Protein AF-A0A6A6YB61-F1 (afdb_monomer_lite)

pLDDT: mean 75.74, std 10.21, range [41.16, 91.69]

Secondary structure (DSSP, 8-state):
-PPPHHHHHHHHHHH-SS-HHHHHHHHHHHHHHHHHHHHHHHHHHHHTT----HHHHHHHHHHHHHHHHHHHHHHTHHHHHHHHHHHH-GGGGGTS-HHHHHHHHHHHHHHHHHHHHHHHHHHHHHHHHHHHHHHHHHHHHHHHHTT-

Organism: NCBI:txid574789

Radius of gyration: 22.25 Å; chains: 1; bounding box: 44×28×70 Å

Sequence (148 aa):
MAMDHSNLMAEMDKLASIKMMTFQVTVGVFFALSVILVIARAATRLRSRRAMTLDDYLVFWGCLCLIAATALTYANFDNMYLTQALFKDPTIITRVKSDELLRVTKIVNTLQMADLELLWAATFAVKFSFLAFFRQLIQSVDKIHRYY

Foldseek 3Di:
DQDDPVVVLVLLQVQDPDGLVRVLVVLVVVLVVLVVVLVVVVVVVVVVPDDDDPLNVLLVLLNVLSVVLNVLCVVCSVLVSVVSSCVRDVVCVVNDDVVVVVVSVVVVVVSVVSSVVSNVSSVVSNVVSVVSVVVVVVVVVVVVVVVD

Structure (mmCIF, N/CA/C/O backbone):
data_AF-A0A6A6YB61-F1
#
_entry.id   AF-A0A6A6YB61-F1
#
loop_
_atom_site.group_PDB
_atom_site.id
_atom_site.type_symbol
_atom_site.label_atom_id
_atom_site.label_alt_id
_atom_site.label_comp_id
_atom_site.label_asym_id
_atom_site.label_entity_id
_atom_site.label_seq_id
_atom_site.pdbx_PDB_ins_code
_atom_site.Cartn_x
_atom_site.Cartn_y
_atom_site.Cartn_z
_atom_site.occupancy
_atom_site.B_iso_or_equiv
_atom_site.auth_seq_id
_atom_site.auth_comp_id
_atom_site.auth_asym_id
_atom_site.auth_atom_id
_atom_site.pdbx_PDB_model_num
ATOM 1 N N . MET A 1 1 ? 16.104 -9.073 -32.065 1.00 41.16 1 MET A N 1
ATOM 2 C CA . MET A 1 1 ? 17.172 -9.331 -31.079 1.00 41.16 1 MET A CA 1
ATOM 3 C C . MET A 1 1 ? 16.568 -9.019 -29.721 1.00 41.16 1 MET A C 1
ATOM 5 O O . MET A 1 1 ? 16.356 -7.850 -29.439 1.00 41.16 1 MET A O 1
ATOM 9 N N . ALA A 1 2 ? 16.109 -10.039 -28.989 1.00 44.81 2 ALA A N 1
ATOM 10 C CA . ALA A 1 2 ? 15.455 -9.832 -27.697 1.00 44.81 2 ALA A CA 1
ATOM 11 C C . ALA A 1 2 ? 16.492 -9.270 -26.720 1.00 44.81 2 ALA A C 1
ATOM 13 O O . ALA A 1 2 ? 17.565 -9.852 -26.563 1.00 44.81 2 ALA A O 1
ATOM 14 N N . MET A 1 3 ? 16.213 -8.096 -26.163 1.00 50.62 3 MET A N 1
ATOM 15 C CA . MET A 1 3 ? 17.101 -7.447 -25.210 1.00 50.62 3 MET A CA 1
ATOM 16 C C . MET A 1 3 ? 17.043 -8.236 -23.895 1.00 50.62 3 MET A C 1
ATOM 18 O O . MET A 1 3 ? 15.954 -8.503 -23.392 1.00 50.62 3 MET A O 1
ATOM 22 N N . ASP A 1 4 ? 18.200 -8.655 -23.383 1.00 62.34 4 ASP A N 1
ATOM 23 C CA . ASP A 1 4 ? 18.313 -9.357 -22.100 1.00 62.34 4 ASP A CA 1
ATOM 24 C C . ASP A 1 4 ? 17.698 -8.513 -20.965 1.00 62.34 4 ASP A C 1
ATOM 26 O O . ASP A 1 4 ? 17.887 -7.293 -20.935 1.00 62.34 4 ASP A O 1
ATOM 30 N N . HIS A 1 5 ? 16.963 -9.146 -20.041 1.00 61.12 5 HIS A N 1
ATOM 31 C CA . HIS A 1 5 ? 16.185 -8.472 -18.984 1.00 61.12 5 HIS A CA 1
ATOM 32 C C . HIS A 1 5 ? 17.032 -7.487 -18.157 1.00 61.12 5 HIS A C 1
ATOM 34 O O . HIS A 1 5 ? 16.536 -6.446 -17.727 1.00 61.12 5 HIS A O 1
ATOM 40 N N . SER A 1 6 ? 18.322 -7.791 -17.982 1.00 66.50 6 SER A N 1
ATOM 41 C CA . SER A 1 6 ? 19.285 -6.949 -17.265 1.00 66.50 6 SER A CA 1
ATOM 42 C C . SER A 1 6 ? 19.559 -5.607 -17.967 1.00 66.50 6 SER A C 1
ATOM 44 O O . SER A 1 6 ? 19.615 -4.560 -17.321 1.00 66.50 6 SER A O 1
ATOM 46 N N . ASN A 1 7 ? 19.660 -5.616 -19.300 1.00 69.00 7 ASN A N 1
ATOM 47 C CA . ASN A 1 7 ? 19.901 -4.423 -20.113 1.00 69.00 7 ASN A CA 1
ATOM 48 C C . ASN A 1 7 ? 18.653 -3.537 -20.194 1.00 69.00 7 ASN A C 1
ATOM 50 O O . ASN A 1 7 ? 18.764 -2.312 -20.183 1.00 69.00 7 ASN A O 1
ATOM 54 N N . LEU A 1 8 ? 17.469 -4.158 -20.202 1.00 67.62 8 LEU A N 1
ATOM 55 C CA . LEU A 1 8 ? 16.181 -3.466 -20.127 1.00 67.62 8 LEU A CA 1
ATOM 56 C C . LEU A 1 8 ? 16.041 -2.694 -18.810 1.00 67.62 8 LEU A C 1
ATOM 58 O O . LEU A 1 8 ? 15.735 -1.505 -18.828 1.00 67.62 8 LEU A O 1
ATOM 62 N N . MET A 1 9 ? 16.349 -3.331 -17.677 1.00 67.88 9 MET A N 1
ATOM 63 C CA . MET A 1 9 ? 16.324 -2.673 -16.365 1.00 67.88 9 MET A CA 1
ATOM 64 C C . MET A 1 9 ? 17.304 -1.493 -16.285 1.00 67.88 9 MET A C 1
ATOM 66 O O . MET A 1 9 ? 16.962 -0.446 -15.738 1.00 67.88 9 MET A O 1
ATOM 70 N N . ALA A 1 10 ? 18.498 -1.623 -16.870 1.00 72.00 10 ALA A N 1
ATOM 71 C CA . ALA A 1 10 ? 19.487 -0.546 -16.899 1.00 72.00 10 ALA A CA 1
ATOM 72 C C . ALA A 1 10 ? 19.053 0.649 -17.774 1.00 72.00 10 ALA A C 1
ATOM 74 O O . ALA A 1 10 ? 19.257 1.801 -17.382 1.00 72.00 10 ALA A O 1
ATOM 75 N N . GLU A 1 11 ? 18.433 0.406 -18.937 1.00 70.12 11 GLU A N 1
ATOM 76 C CA . GLU A 1 11 ? 17.845 1.482 -19.752 1.00 70.12 11 GLU A CA 1
ATOM 77 C C . GLU A 1 11 ? 16.665 2.150 -19.029 1.00 70.12 11 GLU A C 1
ATOM 79 O O . GLU A 1 11 ? 16.567 3.380 -19.019 1.00 70.12 11 GLU A O 1
ATOM 84 N N . MET A 1 12 ? 15.814 1.365 -18.363 1.00 69.44 12 MET A N 1
ATOM 85 C CA . MET A 1 12 ? 14.680 1.870 -17.587 1.00 69.44 12 MET A CA 1
ATOM 86 C C . MET A 1 12 ? 15.130 2.747 -16.413 1.00 69.44 12 MET A C 1
ATOM 88 O O . MET A 1 12 ? 14.575 3.827 -16.237 1.00 69.44 12 MET A O 1
ATOM 92 N N . ASP A 1 13 ? 16.159 2.356 -15.654 1.00 72.75 13 ASP A N 1
ATOM 93 C CA . ASP A 1 13 ? 16.673 3.152 -14.525 1.00 72.75 13 ASP A CA 1
ATOM 94 C C . ASP A 1 13 ? 17.358 4.450 -14.993 1.00 72.75 13 ASP A C 1
ATOM 96 O O . ASP A 1 13 ? 17.286 5.480 -14.323 1.00 72.75 13 ASP A O 1
ATOM 100 N N . LYS A 1 14 ? 17.967 4.442 -16.189 1.00 75.69 14 LYS A N 1
ATOM 101 C CA . LYS A 1 14 ? 18.541 5.644 -16.818 1.00 75.69 14 LYS A CA 1
ATOM 102 C C . LYS A 1 14 ? 17.463 6.621 -17.297 1.00 75.69 14 LYS A C 1
ATOM 104 O O . LYS A 1 14 ? 17.662 7.838 -17.263 1.00 75.69 14 LYS A O 1
ATOM 109 N N . LEU A 1 15 ? 16.339 6.099 -17.783 1.00 70.44 15 LEU A N 1
ATOM 110 C CA . LEU A 1 15 ? 15.224 6.899 -18.279 1.00 70.44 15 LEU A CA 1
ATOM 111 C C . LEU A 1 15 ? 14.267 7.320 -17.163 1.00 70.44 15 LEU A C 1
ATOM 113 O O . LEU A 1 15 ? 13.651 8.378 -17.269 1.00 70.44 15 LEU A O 1
ATOM 117 N N . ALA A 1 16 ? 14.152 6.571 -16.077 1.00 69.50 16 ALA A N 1
ATOM 118 C CA . ALA A 1 16 ? 13.264 6.924 -14.985 1.00 69.50 16 ALA A CA 1
ATOM 119 C C . ALA A 1 16 ? 13.675 8.233 -14.29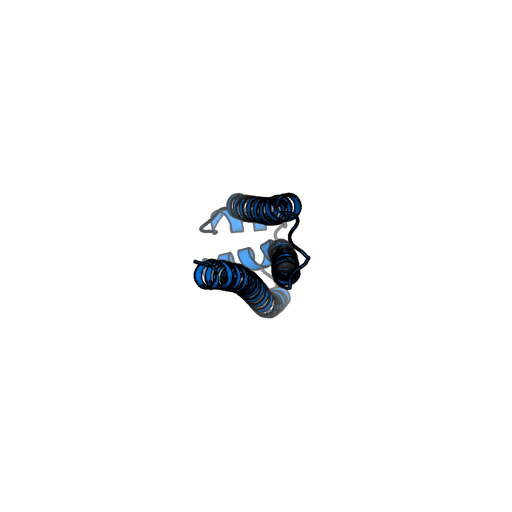5 1.00 69.50 16 ALA A C 1
ATOM 121 O O . ALA A 1 16 ? 14.852 8.558 -14.152 1.00 69.50 16 ALA A O 1
ATOM 122 N N . SER A 1 17 ? 12.683 9.007 -13.843 1.00 69.69 17 SER A N 1
ATOM 123 C CA . SER A 1 17 ? 12.951 10.203 -13.030 1.00 69.69 17 SER A CA 1
ATOM 124 C C . SER A 1 17 ? 13.365 9.852 -11.597 1.00 69.69 17 SER A C 1
ATOM 126 O O . SER A 1 17 ? 14.005 10.661 -10.931 1.00 69.69 17 SER A O 1
ATOM 128 N N . ILE A 1 18 ? 12.968 8.673 -11.112 1.00 76.62 18 ILE A N 1
ATOM 129 C CA . ILE A 1 18 ? 13.261 8.161 -9.773 1.00 76.62 18 ILE A CA 1
ATOM 130 C C . ILE A 1 18 ? 13.827 6.759 -9.947 1.00 76.62 18 ILE A C 1
ATOM 132 O O . ILE A 1 18 ? 13.204 5.932 -10.613 1.00 76.62 18 ILE A O 1
ATOM 136 N N . LYS A 1 19 ? 14.976 6.484 -9.324 1.00 81.38 19 LYS A N 1
ATOM 137 C CA . LYS A 1 19 ? 15.595 5.158 -9.382 1.00 81.38 19 LYS A CA 1
ATOM 138 C C . LYS A 1 19 ? 14.660 4.094 -8.822 1.00 81.38 19 LYS A C 1
ATOM 140 O O . LYS A 1 19 ? 14.079 4.289 -7.750 1.00 81.38 19 LYS A O 1
ATOM 145 N N . MET A 1 20 ? 14.585 2.959 -9.509 1.00 76.38 20 MET A N 1
ATOM 146 C CA . MET A 1 20 ? 13.721 1.827 -9.147 1.00 76.38 20 MET A CA 1
ATOM 147 C C . MET A 1 20 ? 13.917 1.405 -7.684 1.00 76.38 20 MET A C 1
ATOM 149 O O . MET A 1 20 ? 12.976 1.360 -6.889 1.00 76.38 20 MET A O 1
ATOM 153 N N . MET A 1 21 ? 15.178 1.225 -7.294 1.00 78.81 21 MET A N 1
ATOM 154 C CA . MET A 1 21 ? 15.556 0.853 -5.930 1.00 78.81 21 MET A CA 1
ATOM 155 C C . MET A 1 21 ? 15.136 1.892 -4.885 1.00 78.81 21 MET A C 1
ATOM 157 O O . MET A 1 21 ? 14.724 1.534 -3.784 1.00 78.81 21 MET A O 1
ATOM 161 N N . THR A 1 22 ? 15.223 3.185 -5.210 1.00 84.44 22 THR A N 1
ATOM 162 C CA . THR A 1 22 ? 14.851 4.252 -4.272 1.00 84.44 22 THR A CA 1
ATOM 163 C C . THR A 1 22 ? 13.358 4.212 -3.978 1.00 84.44 22 THR A C 1
ATOM 165 O O . THR A 1 22 ? 12.976 4.247 -2.811 1.00 84.44 22 THR A O 1
ATOM 168 N N . PHE A 1 23 ? 12.522 4.070 -5.008 1.00 83.75 23 PHE A N 1
ATOM 169 C CA . PHE A 1 23 ? 11.075 3.984 -4.824 1.00 83.75 23 PHE A CA 1
ATOM 170 C C . PHE A 1 23 ? 10.680 2.761 -3.989 1.00 83.75 23 PHE A C 1
ATOM 172 O O . PHE A 1 23 ? 9.916 2.889 -3.033 1.00 83.75 23 PHE A O 1
ATOM 179 N N . GLN A 1 24 ? 11.250 1.594 -4.300 1.00 85.75 24 GLN A N 1
ATOM 180 C CA . GLN A 1 24 ? 10.975 0.349 -3.582 1.00 85.75 24 GLN A CA 1
ATOM 181 C C . GLN A 1 24 ? 11.294 0.468 -2.085 1.00 85.75 24 GLN A C 1
ATOM 183 O O . GLN A 1 24 ? 10.473 0.114 -1.235 1.00 85.75 24 GLN A O 1
ATOM 188 N N . VAL A 1 25 ? 12.459 1.036 -1.752 1.00 88.44 25 VAL A N 1
ATOM 189 C CA . VAL A 1 25 ? 12.858 1.275 -0.359 1.00 88.44 25 VAL A CA 1
ATOM 190 C C . VAL A 1 25 ? 11.906 2.256 0.319 1.00 88.44 25 VAL A C 1
ATOM 192 O O . VAL A 1 25 ? 11.465 1.999 1.437 1.00 88.44 25 VAL A O 1
ATOM 195 N N . THR A 1 26 ? 11.545 3.359 -0.341 1.00 88.44 26 THR A N 1
ATOM 196 C CA . THR A 1 26 ? 10.623 4.350 0.229 1.00 88.44 26 THR A CA 1
ATOM 197 C C . THR A 1 26 ? 9.256 3.738 0.545 1.00 88.44 26 THR A C 1
ATOM 199 O O . THR A 1 26 ? 8.772 3.895 1.667 1.00 88.44 26 THR A O 1
ATOM 202 N N . VAL A 1 27 ? 8.664 2.984 -0.387 1.00 88.12 27 VAL A N 1
ATOM 203 C CA . VAL A 1 27 ? 7.381 2.292 -0.167 1.00 88.12 27 VAL A CA 1
ATOM 204 C C . VAL A 1 27 ? 7.487 1.293 0.986 1.00 88.12 27 VAL A C 1
ATOM 206 O O . VAL A 1 27 ? 6.631 1.287 1.870 1.00 88.12 27 VAL A O 1
ATOM 209 N N . GLY A 1 28 ? 8.563 0.501 1.036 1.00 89.06 28 GLY A N 1
ATOM 210 C CA . GLY A 1 28 ? 8.802 -0.448 2.126 1.00 89.06 28 GLY A CA 1
ATOM 211 C C . GLY A 1 28 ? 8.915 0.220 3.501 1.00 89.06 28 GLY A C 1
ATOM 212 O O . GLY A 1 28 ? 8.317 -0.255 4.468 1.00 89.06 28 GLY A O 1
ATOM 213 N N . VAL A 1 29 ? 9.622 1.350 3.594 1.00 91.69 29 VAL A N 1
ATOM 214 C CA . VAL A 1 29 ? 9.774 2.110 4.846 1.00 91.69 29 VAL A CA 1
ATOM 215 C C . VAL A 1 29 ? 8.435 2.680 5.314 1.00 91.69 29 VAL A C 1
ATOM 217 O O . VAL A 1 29 ? 8.087 2.526 6.485 1.00 91.69 29 VAL A O 1
ATOM 220 N N . PHE A 1 30 ? 7.655 3.297 4.421 1.00 87.94 30 PHE A N 1
ATOM 221 C CA . PHE A 1 30 ? 6.337 3.829 4.781 1.00 87.94 30 PHE A CA 1
ATOM 222 C C . PHE A 1 30 ? 5.353 2.727 5.178 1.00 87.94 30 PHE A C 1
ATOM 224 O O . PHE A 1 30 ? 4.588 2.903 6.127 1.00 87.94 30 PHE A O 1
ATOM 231 N N . PHE A 1 31 ? 5.404 1.578 4.505 1.00 89.31 31 PHE A N 1
ATOM 232 C CA . PHE A 1 31 ? 4.606 0.415 4.870 1.00 89.31 31 PHE A CA 1
ATOM 233 C C . PHE A 1 31 ? 4.965 -0.095 6.274 1.00 89.31 31 PHE A C 1
ATOM 235 O O . PHE A 1 31 ? 4.081 -0.236 7.120 1.00 89.31 31 PHE A O 1
ATOM 242 N N . ALA A 1 32 ? 6.256 -0.291 6.562 1.00 90.19 32 ALA A N 1
ATOM 243 C CA . ALA A 1 32 ? 6.721 -0.720 7.880 1.00 90.19 32 ALA A CA 1
ATOM 244 C C . ALA A 1 32 ? 6.312 0.273 8.979 1.00 90.19 32 ALA A C 1
ATOM 246 O O . ALA A 1 32 ? 5.814 -0.128 10.031 1.00 90.19 32 ALA A O 1
ATOM 247 N N . LEU A 1 33 ? 6.454 1.574 8.713 1.00 91.00 33 LEU A N 1
ATOM 248 C CA . LEU A 1 33 ? 6.025 2.631 9.624 1.00 91.00 33 LEU A CA 1
ATOM 249 C C . LEU A 1 33 ? 4.515 2.560 9.887 1.00 91.00 33 LEU A C 1
ATOM 251 O O . LEU A 1 33 ? 4.091 2.637 11.039 1.00 91.00 33 LEU A O 1
ATOM 255 N N . SER A 1 34 ? 3.704 2.353 8.849 1.00 86.88 34 SER A N 1
ATOM 256 C CA . SER A 1 34 ? 2.251 2.213 8.978 1.00 86.88 34 SER A CA 1
ATOM 257 C C . SER A 1 34 ? 1.865 1.008 9.846 1.00 86.88 34 SER A C 1
ATOM 259 O O . SER A 1 34 ? 1.056 1.139 10.765 1.00 86.88 34 SER A O 1
ATOM 261 N N . VAL A 1 35 ? 2.515 -0.144 9.646 1.00 88.00 35 VAL A N 1
ATOM 262 C CA . VAL A 1 35 ? 2.313 -1.345 10.477 1.00 8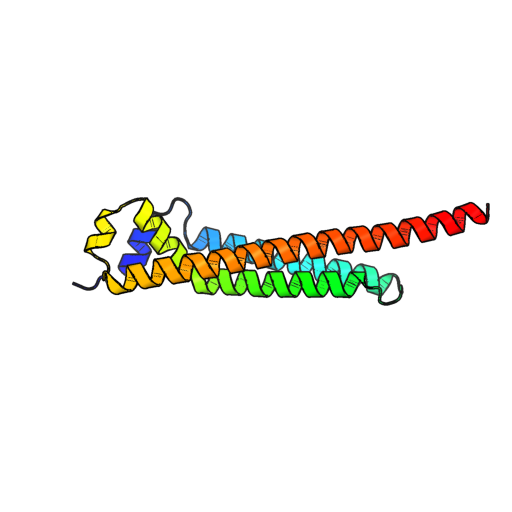8.00 35 VAL A CA 1
ATOM 263 C C . VAL A 1 35 ? 2.694 -1.081 11.936 1.00 88.00 35 VAL A C 1
ATOM 265 O O . VAL A 1 35 ? 1.930 -1.425 12.840 1.00 88.00 35 VAL A O 1
ATOM 268 N N . ILE A 1 36 ? 3.826 -0.415 12.188 1.00 89.94 36 ILE A N 1
ATOM 269 C CA . ILE A 1 36 ? 4.249 -0.036 13.545 1.00 89.94 36 ILE A CA 1
ATOM 270 C C . ILE A 1 36 ? 3.209 0.875 14.204 1.00 89.94 36 ILE A C 1
ATOM 272 O O . ILE A 1 36 ? 2.871 0.663 15.366 1.00 89.94 36 ILE A O 1
ATOM 276 N N . LEU A 1 37 ? 2.661 1.857 13.481 1.00 86.56 37 LEU A N 1
ATOM 277 C CA . LEU A 1 37 ? 1.624 2.748 14.010 1.00 86.56 37 LEU A CA 1
ATOM 278 C C . LEU A 1 37 ? 0.325 2.002 14.341 1.00 86.56 37 LEU A C 1
ATOM 280 O O . LEU A 1 37 ? -0.286 2.276 15.376 1.00 86.56 37 LEU A O 1
ATOM 284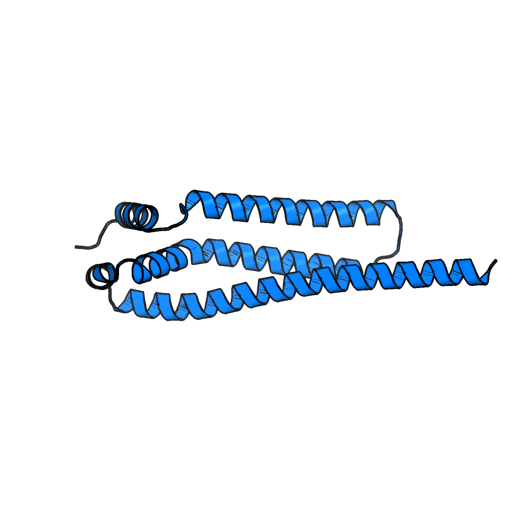 N N . VAL A 1 38 ? -0.085 1.043 13.506 1.00 84.25 38 VAL A N 1
ATOM 285 C CA . VAL A 1 38 ? -1.253 0.187 13.773 1.00 84.25 38 VAL A CA 1
ATOM 286 C C . VAL A 1 38 ? -1.031 -0.655 15.033 1.00 84.25 38 VAL A C 1
ATOM 288 O O . VAL A 1 38 ? -1.903 -0.695 15.903 1.00 84.25 38 VAL A O 1
ATOM 291 N N . ILE A 1 39 ? 0.151 -1.261 15.182 1.00 85.38 39 ILE A N 1
ATOM 292 C CA . ILE A 1 39 ? 0.520 -2.038 16.375 1.00 85.38 39 ILE A CA 1
ATOM 293 C C . ILE A 1 39 ? 0.565 -1.142 17.614 1.00 85.38 39 ILE A C 1
ATOM 295 O O . ILE A 1 39 ? 0.010 -1.502 18.651 1.00 85.38 39 ILE A O 1
ATOM 299 N N . ALA A 1 40 ? 1.184 0.036 17.516 1.00 85.38 40 ALA A N 1
ATOM 300 C CA . ALA A 1 40 ? 1.249 0.998 18.609 1.00 85.38 40 ALA A CA 1
ATOM 301 C C . ALA A 1 40 ? -0.158 1.402 19.065 1.00 85.38 40 ALA A C 1
ATOM 303 O O . ALA A 1 40 ? -0.444 1.379 20.261 1.00 85.38 40 ALA A O 1
ATOM 304 N N . ARG A 1 41 ? -1.067 1.676 18.120 1.00 78.38 41 ARG A N 1
ATOM 305 C CA . ARG A 1 41 ? -2.471 1.998 18.407 1.00 78.38 41 ARG A CA 1
ATOM 306 C C . ARG A 1 41 ? -3.190 0.843 19.110 1.00 78.38 41 ARG A C 1
ATOM 308 O O . ARG A 1 41 ? -3.849 1.072 20.126 1.00 78.38 41 ARG A O 1
ATOM 315 N N . ALA A 1 42 ? -3.011 -0.389 18.631 1.00 79.75 42 ALA A N 1
ATOM 316 C CA . ALA A 1 42 ? -3.557 -1.584 19.274 1.00 79.75 42 ALA A CA 1
ATOM 317 C C . ALA A 1 42 ? -2.996 -1.775 20.699 1.00 79.75 42 ALA A C 1
ATOM 319 O O . ALA A 1 42 ? -3.747 -2.063 21.631 1.00 79.75 42 ALA A O 1
ATOM 320 N N . ALA A 1 43 ? -1.698 -1.535 20.906 1.00 81.38 43 ALA A N 1
ATOM 321 C CA . ALA A 1 43 ? -1.040 -1.647 22.207 1.00 81.38 43 ALA A CA 1
ATOM 322 C C . ALA A 1 43 ? -1.516 -0.580 23.209 1.00 81.38 43 ALA A C 1
ATOM 324 O O . ALA A 1 43 ? -1.824 -0.907 24.360 1.00 81.38 43 ALA A O 1
ATOM 325 N N . THR A 1 44 ? -1.635 0.686 22.786 1.00 79.50 44 THR A N 1
ATOM 326 C CA . THR A 1 44 ? -2.196 1.769 23.617 1.00 79.50 44 THR A CA 1
ATOM 327 C C . THR A 1 44 ? -3.606 1.418 24.077 1.00 79.50 44 THR A C 1
ATOM 329 O O . THR A 1 44 ? -3.970 1.635 25.235 1.00 79.50 44 THR A O 1
ATOM 332 N N . ARG A 1 45 ? -4.393 0.818 23.185 1.00 72.12 45 ARG A N 1
ATOM 333 C CA . ARG A 1 45 ? -5.762 0.420 23.475 1.00 72.12 45 ARG A CA 1
ATOM 334 C C . ARG A 1 45 ? -5.849 -0.777 24.419 1.00 72.12 45 ARG A C 1
ATOM 336 O O . ARG A 1 45 ? -6.625 -0.726 25.375 1.00 72.12 45 ARG A O 1
ATOM 343 N N . LEU A 1 46 ? -5.020 -1.801 24.212 1.00 72.56 46 LEU A N 1
ATOM 344 C CA . LEU A 1 46 ? -4.943 -2.974 25.085 1.00 72.56 46 LEU A CA 1
ATOM 345 C C . LEU A 1 46 ? -4.571 -2.569 26.520 1.00 72.56 46 LEU A C 1
ATOM 347 O O . LEU A 1 46 ? -5.173 -3.040 27.486 1.00 72.56 46 LEU A O 1
ATOM 351 N N . ARG A 1 47 ? -3.647 -1.609 26.663 1.00 74.38 47 ARG A N 1
ATOM 352 C CA . ARG A 1 47 ? -3.259 -1.041 27.962 1.00 74.38 47 ARG A CA 1
ATOM 353 C C . ARG A 1 47 ? -4.394 -0.270 28.642 1.00 74.38 47 ARG A C 1
ATOM 355 O O . ARG A 1 47 ? -4.462 -0.254 29.867 1.00 74.38 47 ARG A O 1
ATOM 362 N N . SER A 1 48 ? -5.298 0.333 27.870 1.00 70.88 48 SER A N 1
ATOM 363 C CA . SER A 1 48 ? -6.427 1.120 28.383 1.00 70.88 48 SER A CA 1
ATOM 364 C C . SER A 1 48 ? -7.654 0.275 28.782 1.00 70.88 48 SER A C 1
ATOM 366 O O . SER A 1 48 ? -8.651 0.839 29.224 1.00 70.88 48 SER A O 1
ATOM 368 N N . ARG A 1 49 ? -7.605 -1.067 28.646 1.00 58.84 49 ARG A N 1
ATOM 369 C CA . ARG A 1 49 ? -8.686 -2.018 29.013 1.00 58.84 49 ARG A CA 1
ATOM 370 C C . ARG A 1 49 ? -10.095 -1.582 28.560 1.00 58.84 49 ARG A C 1
ATOM 372 O O . ARG A 1 49 ? -11.081 -1.828 29.251 1.00 58.84 49 ARG A O 1
ATOM 379 N N . ARG A 1 50 ? -10.215 -0.928 27.399 1.00 61.03 50 ARG A N 1
ATOM 380 C CA . ARG A 1 50 ? -11.517 -0.585 26.802 1.00 61.03 50 ARG A CA 1
ATOM 381 C C . ARG A 1 50 ? -11.979 -1.720 25.892 1.00 61.03 50 ARG A C 1
ATOM 383 O O . ARG A 1 50 ? -11.179 -2.254 25.130 1.00 61.03 50 ARG A O 1
ATOM 390 N N . ALA A 1 51 ? -13.264 -2.070 25.980 1.00 57.69 51 ALA A N 1
ATOM 391 C CA . ALA A 1 51 ? -13.896 -3.122 25.186 1.00 57.69 51 ALA A CA 1
ATOM 392 C C . ALA A 1 51 ? -13.579 -2.995 23.681 1.00 57.69 51 ALA A C 1
ATOM 394 O O . ALA A 1 51 ? -13.385 -1.887 23.164 1.00 57.69 51 ALA A O 1
ATOM 395 N N . MET A 1 52 ? -13.538 -4.133 22.980 1.00 54.22 52 MET A N 1
ATOM 396 C CA . MET A 1 52 ? -13.456 -4.173 21.519 1.00 54.22 52 MET A CA 1
ATOM 397 C C . MET A 1 52 ? -14.637 -3.388 20.946 1.00 54.22 52 MET A C 1
ATOM 399 O O . MET A 1 52 ? -15.795 -3.770 21.085 1.00 54.22 52 MET A O 1
ATOM 403 N N . THR A 1 53 ? -14.338 -2.243 20.348 1.00 62.69 53 THR A N 1
ATOM 404 C CA . THR A 1 53 ? -15.309 -1.399 19.652 1.00 62.69 53 THR A CA 1
ATOM 405 C C . THR A 1 53 ? -15.011 -1.462 18.166 1.00 62.69 53 THR A C 1
ATOM 407 O O . THR A 1 53 ? -13.880 -1.751 17.773 1.00 62.69 53 THR A O 1
ATOM 410 N N . LEU A 1 54 ? -16.024 -1.161 17.352 1.00 65.94 54 LEU A N 1
ATOM 411 C CA . LEU A 1 54 ? -15.982 -1.155 15.883 1.00 65.94 54 LEU A CA 1
ATOM 412 C C . LEU A 1 54 ? -14.755 -0.436 15.282 1.00 65.94 54 LEU A C 1
ATOM 414 O O . LEU A 1 54 ? -14.358 -0.736 14.163 1.00 65.94 54 LEU A O 1
ATOM 418 N N . ASP A 1 55 ? -14.132 0.463 16.045 1.00 69.19 55 ASP A N 1
ATOM 419 C CA . ASP A 1 55 ? -12.869 1.124 15.718 1.00 69.19 55 ASP A CA 1
ATOM 420 C C . ASP A 1 55 ? -11.714 0.147 15.406 1.00 69.19 55 ASP A C 1
ATOM 422 O O . ASP A 1 55 ? -11.030 0.338 14.407 1.00 69.19 55 ASP A O 1
ATOM 426 N N . ASP A 1 56 ? -11.521 -0.930 16.183 1.00 72.44 56 ASP A N 1
ATOM 427 C CA . ASP A 1 56 ? -10.392 -1.855 15.942 1.00 72.44 56 ASP A CA 1
ATOM 428 C C . ASP A 1 56 ? -10.571 -2.629 14.634 1.00 72.44 56 ASP A C 1
ATOM 430 O O . ASP A 1 56 ? -9.619 -2.787 13.872 1.00 72.44 56 ASP A O 1
ATOM 434 N N . TYR A 1 57 ? -11.799 -3.058 14.331 1.00 78.44 57 TYR A N 1
ATOM 435 C CA . TYR A 1 57 ? -12.101 -3.755 13.081 1.00 78.44 57 TYR A CA 1
ATOM 436 C C . TYR A 1 57 ? -11.829 -2.875 11.856 1.00 78.44 57 TYR A C 1
ATOM 438 O O . TYR A 1 57 ? -11.290 -3.364 10.866 1.00 78.44 57 TYR A O 1
ATOM 446 N N . LEU A 1 58 ? -12.135 -1.575 11.935 1.00 80.31 58 LEU A N 1
ATOM 447 C CA . LEU A 1 58 ? -11.848 -0.621 10.860 1.00 80.31 58 LEU A CA 1
ATOM 448 C C . LEU A 1 58 ? -10.342 -0.428 10.647 1.00 80.31 58 LEU A C 1
ATOM 450 O O . LEU A 1 58 ? -9.896 -0.341 9.505 1.00 80.31 58 LEU A O 1
ATOM 454 N N . VAL A 1 59 ? -9.548 -0.405 11.722 1.00 81.12 59 VAL A N 1
ATOM 455 C CA . VAL A 1 59 ? -8.083 -0.297 11.624 1.00 81.12 59 VAL A CA 1
ATOM 456 C C . VAL A 1 59 ? -7.471 -1.566 11.035 1.00 81.12 59 VAL A C 1
ATOM 458 O O . VAL A 1 59 ? -6.635 -1.471 10.136 1.00 81.12 59 VAL A O 1
ATOM 461 N N . PHE A 1 60 ? -7.891 -2.749 11.494 1.00 82.62 60 PHE A N 1
ATOM 462 C CA . PHE A 1 60 ? -7.415 -4.020 10.937 1.00 82.62 60 PHE A CA 1
ATOM 463 C C . PHE A 1 60 ? -7.789 -4.167 9.463 1.00 82.62 60 PHE A C 1
ATOM 465 O O . PHE A 1 60 ? -6.950 -4.570 8.660 1.00 82.62 60 PHE A O 1
ATOM 472 N N . TRP A 1 61 ? -9.010 -3.776 9.092 1.00 85.62 61 TRP A N 1
ATOM 473 C CA . TRP A 1 61 ? -9.442 -3.746 7.698 1.00 85.62 61 TRP A CA 1
ATOM 474 C C . TRP A 1 61 ? -8.584 -2.800 6.852 1.00 85.62 61 TRP A C 1
ATOM 476 O O . TRP A 1 61 ? -8.066 -3.200 5.813 1.00 85.62 61 TRP A O 1
ATOM 486 N N . GLY A 1 62 ? -8.350 -1.573 7.330 1.00 84.69 62 GLY A N 1
ATOM 487 C CA . GLY A 1 62 ? -7.468 -0.621 6.655 1.00 84.69 62 GLY A CA 1
ATOM 488 C C . GLY A 1 62 ? -6.037 -1.146 6.492 1.00 84.69 62 GLY A C 1
ATOM 489 O O . GLY A 1 62 ? -5.436 -0.962 5.437 1.00 84.69 62 GLY A O 1
ATOM 490 N N . CYS A 1 63 ? -5.514 -1.857 7.496 1.00 86.06 63 CYS A N 1
ATOM 491 C CA . CYS A 1 63 ? -4.200 -2.499 7.437 1.00 86.06 63 CYS A CA 1
ATOM 492 C C . CYS A 1 63 ? -4.154 -3.616 6.380 1.00 86.06 63 CYS A C 1
ATOM 494 O O . CYS A 1 63 ? -3.215 -3.669 5.589 1.00 86.06 63 CYS A O 1
ATOM 496 N N . LEU A 1 64 ? -5.187 -4.461 6.299 1.00 87.94 64 LEU A N 1
ATOM 497 C CA . LEU A 1 64 ? -5.295 -5.492 5.260 1.00 87.94 64 LEU A CA 1
ATOM 498 C C . LEU A 1 64 ? -5.357 -4.887 3.852 1.00 87.94 64 LEU A C 1
ATOM 500 O O . LEU A 1 64 ? -4.648 -5.357 2.963 1.00 87.94 64 LEU A O 1
ATOM 504 N N . CYS A 1 65 ? -6.136 -3.818 3.656 1.00 87.44 65 CYS A N 1
ATOM 505 C CA . CYS A 1 65 ? -6.163 -3.088 2.386 1.00 87.44 65 CYS A CA 1
ATOM 506 C C . CYS A 1 65 ? -4.783 -2.513 2.031 1.00 87.44 65 CYS A C 1
ATOM 508 O O . CYS A 1 65 ? -4.371 -2.591 0.878 1.00 87.44 65 CYS A O 1
ATOM 510 N N . LEU A 1 66 ? -4.041 -1.996 3.016 1.00 87.12 66 LEU A N 1
ATOM 511 C CA . LEU A 1 66 ? -2.689 -1.468 2.817 1.00 87.12 66 LEU A CA 1
ATOM 512 C C . LEU A 1 66 ? -1.677 -2.566 2.442 1.00 87.12 66 LEU A C 1
ATOM 514 O O . LEU A 1 66 ? -0.817 -2.347 1.589 1.00 87.12 66 LEU A O 1
ATOM 518 N N . ILE A 1 67 ? -1.780 -3.749 3.059 1.00 89.38 67 ILE A N 1
ATOM 519 C CA . ILE A 1 67 ? -0.963 -4.925 2.720 1.00 89.38 67 ILE A CA 1
ATOM 520 C C . ILE A 1 67 ? -1.240 -5.356 1.279 1.00 89.38 67 ILE A C 1
ATOM 522 O O . ILE A 1 67 ? -0.299 -5.562 0.514 1.00 89.38 67 ILE A O 1
ATOM 526 N N . ALA A 1 68 ? -2.517 -5.460 0.904 1.00 88.62 68 ALA A N 1
ATOM 527 C CA . ALA A 1 68 ? -2.927 -5.846 -0.441 1.00 88.62 68 ALA A CA 1
ATOM 528 C C . ALA A 1 68 ? -2.457 -4.835 -1.499 1.00 88.62 68 ALA A C 1
ATOM 530 O O . ALA A 1 68 ? -1.891 -5.250 -2.507 1.00 88.62 68 ALA A O 1
ATOM 531 N N . ALA A 1 69 ? -2.618 -3.532 -1.235 1.00 86.19 69 ALA A N 1
ATOM 532 C CA . ALA A 1 69 ? -2.108 -2.457 -2.086 1.00 86.19 69 ALA A CA 1
ATOM 533 C C . ALA A 1 69 ? -0.592 -2.583 -2.284 1.00 86.19 69 ALA A C 1
ATOM 535 O O . ALA A 1 69 ? -0.106 -2.739 -3.397 1.00 86.19 69 ALA A O 1
ATOM 536 N N . THR A 1 70 ? 0.158 -2.675 -1.181 1.00 86.81 70 THR A N 1
ATOM 537 C CA . THR A 1 70 ? 1.623 -2.790 -1.225 1.00 86.81 70 THR A CA 1
ATOM 538 C C . THR A 1 70 ? 2.064 -4.024 -2.017 1.00 86.81 70 THR A C 1
ATOM 540 O O . THR A 1 70 ? 2.919 -3.919 -2.894 1.00 86.81 70 THR A O 1
ATOM 543 N N . ALA A 1 71 ? 1.462 -5.191 -1.767 1.00 87.25 71 ALA A N 1
ATOM 544 C CA . ALA A 1 71 ? 1.764 -6.415 -2.509 1.00 87.25 71 ALA A CA 1
ATOM 545 C C . ALA A 1 71 ? 1.484 -6.267 -4.013 1.00 87.25 71 ALA A C 1
ATOM 547 O O . ALA A 1 71 ? 2.275 -6.729 -4.840 1.00 87.25 71 ALA A O 1
ATOM 548 N N . LEU A 1 72 ? 0.393 -5.585 -4.370 1.00 85.50 72 LEU A N 1
ATOM 549 C CA . LEU A 1 72 ? 0.039 -5.320 -5.757 1.00 85.50 72 LEU A CA 1
ATOM 550 C C . LEU A 1 72 ? 1.018 -4.347 -6.423 1.00 85.50 72 LEU A C 1
ATOM 552 O O . LEU A 1 72 ? 1.404 -4.573 -7.572 1.00 85.50 72 LEU A O 1
ATOM 556 N N . THR A 1 73 ? 1.477 -3.321 -5.704 1.00 83.12 73 THR A N 1
ATOM 557 C CA . THR A 1 73 ? 2.516 -2.400 -6.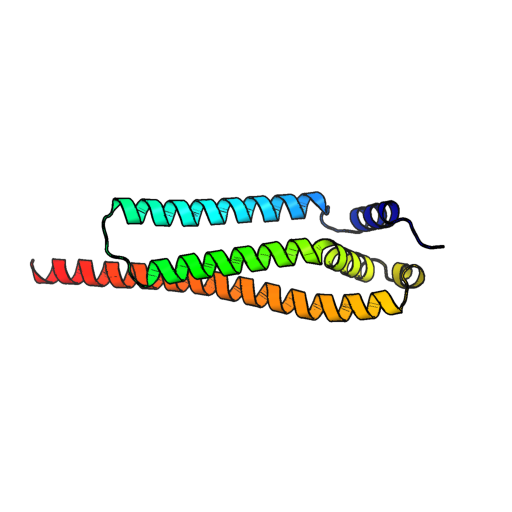175 1.00 83.12 73 THR A CA 1
ATOM 558 C C . THR A 1 73 ? 3.825 -3.145 -6.463 1.00 83.12 73 THR A C 1
ATOM 560 O O . THR A 1 73 ? 4.422 -2.940 -7.518 1.00 83.12 73 THR A O 1
ATOM 563 N N . TYR A 1 74 ? 4.253 -4.054 -5.576 1.00 83.12 74 TYR A N 1
ATOM 564 C CA . TYR A 1 74 ? 5.458 -4.872 -5.790 1.00 83.12 74 TYR A CA 1
ATOM 565 C C . TYR A 1 74 ? 5.326 -5.801 -7.003 1.00 83.12 74 TYR A C 1
ATOM 567 O O . TYR A 1 74 ? 6.269 -5.928 -7.779 1.00 83.12 74 TYR A O 1
ATOM 575 N N . ALA A 1 75 ? 4.156 -6.414 -7.206 1.00 82.88 75 ALA A N 1
ATOM 576 C CA . ALA A 1 75 ? 3.909 -7.289 -8.354 1.00 82.88 75 ALA A CA 1
ATOM 577 C C . ALA A 1 75 ? 3.849 -6.536 -9.699 1.00 82.88 75 ALA A C 1
ATOM 579 O O . ALA A 1 75 ? 4.114 -7.124 -10.745 1.00 82.88 75 ALA A O 1
ATOM 580 N N . ASN A 1 76 ? 3.498 -5.245 -9.689 1.00 78.06 76 ASN A N 1
ATOM 581 C CA . ASN A 1 76 ? 3.343 -4.423 -10.897 1.00 78.06 76 ASN A CA 1
ATOM 582 C C . ASN A 1 76 ? 4.499 -3.458 -11.156 1.00 78.06 76 ASN A C 1
ATOM 584 O O . ASN A 1 76 ? 4.428 -2.645 -12.080 1.00 78.06 76 ASN A O 1
ATOM 588 N N . PHE A 1 77 ? 5.560 -3.552 -10.364 1.00 77.81 77 PHE A N 1
ATOM 589 C CA . PHE A 1 77 ? 6.654 -2.598 -10.376 1.00 77.81 77 PHE A CA 1
ATOM 590 C C . PHE A 1 77 ? 7.348 -2.499 -11.745 1.00 77.81 77 PHE A C 1
ATOM 592 O O . PHE A 1 77 ? 7.514 -1.401 -12.285 1.00 77.81 77 PHE A O 1
ATOM 599 N N . ASP A 1 78 ? 7.646 -3.649 -12.353 1.00 74.31 78 ASP A N 1
ATOM 600 C CA . ASP A 1 78 ? 8.296 -3.736 -13.665 1.00 74.31 78 ASP A CA 1
ATOM 601 C C . ASP A 1 78 ? 7.426 -3.135 -14.774 1.00 74.31 78 ASP A C 1
ATOM 603 O O . ASP A 1 78 ? 7.899 -2.363 -15.608 1.00 74.31 78 ASP A O 1
ATOM 607 N N . ASN A 1 79 ? 6.121 -3.419 -14.745 1.00 75.06 79 ASN A N 1
ATOM 608 C CA . ASN A 1 79 ? 5.174 -2.903 -15.730 1.00 75.06 79 ASN A CA 1
ATOM 609 C C . ASN A 1 79 ? 4.990 -1.380 -15.605 1.00 75.06 79 ASN A C 1
ATOM 611 O O . ASN A 1 79 ? 4.881 -0.671 -16.610 1.00 75.06 79 ASN A O 1
ATOM 615 N N . MET A 1 80 ? 4.988 -0.857 -14.375 1.00 74.88 80 MET A N 1
ATOM 616 C CA . MET A 1 80 ? 4.882 0.578 -14.120 1.00 74.88 80 MET A CA 1
ATOM 617 C C . MET A 1 80 ? 6.108 1.329 -14.654 1.00 74.88 80 MET A C 1
ATOM 619 O O . MET A 1 80 ? 5.962 2.332 -15.351 1.00 74.88 80 MET A O 1
ATOM 623 N N . TYR A 1 81 ? 7.318 0.822 -14.413 1.00 74.50 81 TYR A N 1
ATOM 624 C CA . TYR A 1 81 ? 8.528 1.440 -14.957 1.00 74.50 81 TYR A CA 1
ATOM 625 C C . TYR A 1 81 ? 8.633 1.290 -16.477 1.00 74.50 81 TYR A C 1
ATOM 627 O O . TYR A 1 81 ? 9.106 2.209 -17.147 1.00 74.50 81 TYR A O 1
ATOM 635 N N . LEU A 1 82 ? 8.151 0.178 -17.042 1.00 72.75 82 LEU A N 1
ATOM 636 C CA . LEU A 1 82 ? 8.146 -0.030 -18.490 1.00 72.75 82 LEU A CA 1
ATOM 637 C C . LEU A 1 82 ? 7.243 0.998 -19.183 1.00 72.75 82 LEU A C 1
ATOM 639 O O . LEU A 1 82 ? 7.643 1.613 -20.169 1.00 72.75 82 LEU A O 1
ATOM 643 N N . THR A 1 83 ? 6.047 1.239 -18.637 1.00 73.94 83 THR A N 1
ATOM 644 C CA . THR A 1 83 ? 5.145 2.280 -19.158 1.00 73.94 83 THR A CA 1
ATOM 645 C C . THR A 1 83 ? 5.734 3.685 -19.010 1.00 73.94 83 THR A C 1
ATOM 647 O O . THR A 1 83 ? 5.645 4.470 -19.949 1.00 73.94 83 THR A O 1
ATOM 650 N N . GLN A 1 84 ? 6.403 4.006 -17.897 1.00 73.62 84 GLN A N 1
ATOM 651 C CA . GLN A 1 84 ? 7.088 5.297 -17.734 1.00 73.62 84 GLN A CA 1
ATOM 652 C C . GLN A 1 84 ? 8.237 5.495 -18.731 1.00 73.62 84 GLN A C 1
ATOM 654 O O . GLN A 1 84 ? 8.365 6.576 -19.310 1.00 73.62 84 GLN A O 1
ATOM 659 N N . ALA A 1 85 ? 9.051 4.461 -18.961 1.00 73.62 85 ALA A N 1
ATOM 660 C CA . ALA A 1 85 ? 10.103 4.494 -19.971 1.00 73.62 85 ALA A CA 1
ATOM 661 C C . ALA A 1 85 ? 9.511 4.714 -21.373 1.00 73.62 85 ALA A C 1
ATOM 663 O O . ALA A 1 85 ? 10.031 5.534 -22.127 1.00 73.62 85 ALA A O 1
ATOM 664 N N . LEU A 1 86 ? 8.371 4.079 -21.674 1.00 73.88 86 LEU A N 1
ATOM 665 C CA . LEU A 1 86 ? 7.636 4.250 -22.930 1.00 73.88 86 LEU A CA 1
ATOM 666 C C . LEU A 1 86 ? 7.140 5.685 -23.149 1.00 73.88 86 LEU A C 1
ATOM 668 O O . LEU A 1 86 ? 7.210 6.200 -24.262 1.00 73.88 86 LEU A O 1
ATOM 672 N N . PHE A 1 87 ? 6.636 6.334 -22.094 1.00 72.81 87 PHE A N 1
ATOM 673 C CA . PHE A 1 87 ? 6.195 7.731 -22.160 1.00 72.81 87 PHE A CA 1
ATOM 674 C C . PHE A 1 87 ? 7.353 8.702 -22.397 1.00 72.81 87 PHE A C 1
ATOM 676 O O . PHE A 1 87 ? 7.154 9.745 -23.017 1.00 72.81 87 PHE A O 1
ATOM 683 N N . LYS A 1 88 ? 8.549 8.385 -21.888 1.00 76.12 88 LYS A N 1
ATOM 684 C CA . LYS A 1 88 ? 9.719 9.261 -21.997 1.00 76.12 88 LYS A CA 1
ATOM 685 C C . LYS A 1 88 ? 10.476 9.073 -23.309 1.00 76.12 88 LYS A C 1
ATOM 687 O O . LYS A 1 88 ? 10.956 10.059 -23.862 1.00 76.12 88 LYS A O 1
ATOM 692 N N . ASP A 1 89 ? 10.571 7.840 -23.800 1.00 71.12 89 ASP A N 1
ATOM 693 C CA . ASP A 1 89 ? 11.165 7.538 -25.098 1.00 71.12 89 ASP A CA 1
ATOM 694 C C . ASP A 1 89 ? 10.302 6.535 -25.893 1.00 71.12 89 ASP A C 1
ATOM 696 O O . ASP A 1 89 ? 10.357 5.320 -25.666 1.00 71.12 89 ASP A O 1
ATOM 700 N N . PRO A 1 90 ? 9.510 7.018 -26.868 1.00 68.25 90 PRO A N 1
ATOM 701 C CA . PRO A 1 90 ? 8.643 6.164 -27.669 1.00 68.25 90 PRO A CA 1
ATOM 702 C C . PRO A 1 90 ? 9.422 5.273 -28.651 1.00 68.25 90 PRO A C 1
ATOM 704 O O . PRO A 1 90 ? 8.840 4.360 -29.234 1.00 68.25 90 PRO A O 1
ATOM 707 N N . THR A 1 91 ? 10.734 5.465 -28.846 1.00 67.50 91 THR A N 1
ATOM 708 C CA . THR A 1 91 ? 11.518 4.582 -29.731 1.00 67.50 91 THR A CA 1
ATOM 709 C C . THR A 1 91 ? 11.668 3.160 -29.177 1.00 67.50 91 THR A C 1
ATOM 711 O O . THR A 1 91 ? 11.863 2.214 -29.949 1.00 67.50 91 THR A O 1
ATOM 714 N N . ILE A 1 92 ? 11.450 2.971 -27.870 1.00 65.00 92 ILE A N 1
ATOM 715 C CA . ILE A 1 92 ? 11.434 1.665 -27.190 1.00 65.00 92 ILE A CA 1
ATOM 716 C C . ILE A 1 92 ? 10.288 0.772 -27.702 1.00 65.00 92 ILE A C 1
ATOM 718 O O . ILE A 1 92 ? 10.423 -0.452 -27.711 1.00 65.00 92 ILE A O 1
ATOM 722 N N . ILE A 1 93 ? 9.210 1.363 -28.245 1.00 60.78 93 ILE A N 1
ATOM 723 C CA . ILE A 1 93 ? 8.074 0.644 -28.858 1.00 60.78 93 ILE A CA 1
ATOM 724 C C . ILE A 1 93 ? 8.544 -0.299 -29.979 1.00 60.78 93 ILE A C 1
ATOM 726 O O . ILE A 1 93 ? 7.962 -1.360 -30.179 1.00 60.78 93 ILE A O 1
ATOM 730 N N . THR A 1 94 ? 9.615 0.056 -30.697 1.00 57.53 94 THR A N 1
ATOM 731 C CA . THR A 1 94 ? 10.156 -0.763 -31.800 1.00 57.53 94 THR A CA 1
ATOM 732 C C . THR A 1 94 ? 10.995 -1.952 -31.328 1.00 57.53 94 THR A C 1
ATOM 734 O O . THR A 1 94 ? 11.256 -2.873 -32.102 1.00 57.53 94 THR A O 1
ATOM 737 N N . ARG A 1 95 ? 11.429 -1.939 -30.061 1.00 61.00 95 ARG A N 1
ATOM 738 C CA . ARG A 1 95 ? 12.295 -2.962 -29.456 1.00 61.00 95 ARG A CA 1
ATOM 739 C C . ARG A 1 95 ? 11.519 -3.964 -28.598 1.00 61.00 95 ARG A C 1
ATOM 741 O O . ARG A 1 95 ? 12.020 -5.062 -28.364 1.00 61.00 95 ARG A O 1
ATOM 748 N N . VAL A 1 96 ? 10.311 -3.604 -28.162 1.00 61.28 96 VAL A N 1
ATOM 749 C CA . VAL A 1 96 ? 9.402 -4.453 -27.378 1.00 61.28 96 VAL A CA 1
ATOM 750 C C . VAL A 1 96 ? 8.355 -5.082 -28.300 1.00 61.28 96 VAL A C 1
ATOM 752 O O . VAL A 1 96 ? 7.867 -4.454 -29.238 1.00 61.28 96 VAL A O 1
ATOM 755 N N . LYS A 1 97 ? 8.001 -6.348 -28.057 1.00 65.00 97 LYS A N 1
ATOM 756 C CA . LYS A 1 97 ? 7.018 -7.075 -28.870 1.00 65.00 97 LYS A CA 1
ATOM 757 C C . LYS A 1 97 ? 5.630 -6.435 -28.713 1.00 65.00 97 LYS A C 1
ATOM 759 O O . LYS A 1 97 ? 5.151 -6.247 -27.597 1.00 65.00 97 LYS A O 1
ATOM 764 N N . SER A 1 98 ? 4.964 -6.116 -29.823 1.00 59.00 98 SER A N 1
ATOM 765 C CA . SER A 1 98 ? 3.691 -5.368 -29.843 1.00 59.00 98 SER A CA 1
ATOM 766 C C . SER A 1 98 ? 2.567 -6.032 -29.031 1.00 59.00 98 SER A C 1
ATOM 768 O O . SER A 1 98 ? 1.748 -5.345 -28.420 1.00 59.00 98 SER A O 1
ATOM 770 N N . ASP A 1 99 ? 2.570 -7.365 -28.963 1.00 61.38 99 ASP A N 1
ATOM 771 C CA . ASP A 1 99 ? 1.602 -8.164 -28.198 1.00 61.38 99 ASP A CA 1
ATOM 772 C C . ASP A 1 99 ? 1.757 -7.972 -26.678 1.00 61.38 99 ASP A C 1
ATOM 774 O O . ASP A 1 99 ? 0.787 -8.016 -25.919 1.00 61.38 99 ASP A O 1
ATOM 778 N N . GLU A 1 100 ? 2.990 -7.741 -26.231 1.00 64.00 100 GLU A N 1
ATOM 779 C CA . GLU A 1 100 ? 3.351 -7.555 -24.829 1.00 64.00 100 GLU A CA 1
ATOM 780 C C . GLU A 1 100 ? 2.974 -6.146 -24.362 1.00 64.00 100 GLU A C 1
ATOM 782 O O . GLU A 1 100 ? 2.398 -5.990 -23.290 1.00 64.00 100 GLU A O 1
ATOM 787 N N . LEU A 1 101 ? 3.145 -5.137 -25.223 1.00 63.69 101 LEU A N 1
ATOM 788 C CA . LEU A 1 101 ? 2.723 -3.758 -24.955 1.00 63.69 101 LEU A CA 1
ATOM 789 C C . LEU A 1 101 ? 1.211 -3.642 -24.731 1.00 63.69 101 LEU A C 1
ATOM 791 O O . LEU A 1 101 ? 0.784 -3.052 -23.742 1.00 63.69 101 LEU A O 1
ATOM 795 N N . LEU A 1 102 ? 0.386 -4.249 -25.593 1.00 66.19 102 LEU A N 1
ATOM 796 C CA . LEU A 1 102 ? -1.076 -4.221 -25.430 1.00 66.19 102 LEU A CA 1
ATOM 797 C C . LEU A 1 102 ? -1.534 -4.916 -24.142 1.00 66.19 102 LEU A C 1
ATOM 799 O O . LEU A 1 102 ? -2.498 -4.480 -23.502 1.00 66.19 102 LEU A O 1
ATOM 803 N N . ARG A 1 103 ? -0.845 -5.994 -23.756 1.00 67.31 103 ARG A N 1
ATOM 804 C CA . ARG A 1 103 ? -1.119 -6.724 -22.518 1.00 67.31 103 ARG A CA 1
ATOM 805 C C . ARG A 1 103 ? -0.712 -5.903 -21.296 1.00 67.31 103 ARG A C 1
ATOM 807 O O . ARG A 1 103 ? -1.512 -5.783 -20.372 1.00 67.31 103 ARG A O 1
ATOM 814 N N . VAL A 1 104 ? 0.467 -5.285 -21.326 1.00 67.25 104 VAL A N 1
ATOM 815 C CA . VAL A 1 104 ? 0.962 -4.396 -20.269 1.00 67.25 104 VAL A CA 1
ATOM 816 C C . VAL A 1 104 ? 0.030 -3.198 -20.100 1.00 67.25 104 VAL A C 1
ATOM 818 O O . VAL A 1 104 ? -0.420 -2.954 -18.990 1.00 67.25 104 VAL A O 1
ATOM 821 N N . THR A 1 105 ? -0.375 -2.504 -21.167 1.00 67.19 105 THR A N 1
ATOM 822 C CA . THR A 1 105 ? -1.262 -1.331 -21.048 1.00 67.19 105 THR A CA 1
ATOM 823 C C . THR A 1 105 ? -2.624 -1.676 -20.443 1.00 67.19 105 THR A C 1
ATOM 825 O O . THR A 1 105 ? -3.122 -0.937 -19.593 1.00 67.19 105 THR A O 1
ATOM 828 N N . LYS A 1 106 ? -3.236 -2.801 -20.841 1.00 69.56 106 LYS A N 1
ATOM 829 C CA . LYS A 1 106 ? -4.529 -3.223 -20.277 1.00 69.56 106 LYS A CA 1
ATOM 830 C C . LYS A 1 106 ? -4.406 -3.646 -18.815 1.00 69.56 106 LYS A C 1
ATOM 832 O O . LYS A 1 106 ? -5.203 -3.203 -17.994 1.00 69.56 106 LYS A O 1
ATOM 837 N N . ILE A 1 107 ? -3.412 -4.476 -18.500 1.00 70.56 107 ILE A N 1
ATOM 838 C CA . ILE A 1 107 ? -3.215 -5.010 -17.149 1.00 70.56 107 ILE A CA 1
ATOM 839 C C . ILE A 1 107 ? -2.811 -3.894 -16.184 1.00 70.56 107 ILE A C 1
ATOM 841 O O . ILE A 1 107 ? -3.429 -3.765 -15.128 1.00 70.56 107 ILE A O 1
ATOM 845 N N . VAL A 1 108 ? -1.856 -3.041 -16.568 1.00 71.81 108 VAL A N 1
ATOM 846 C CA . VAL A 1 108 ? -1.403 -1.908 -15.748 1.00 71.81 108 VAL A CA 1
ATOM 847 C C . VAL A 1 108 ? -2.565 -0.999 -15.405 1.00 71.81 108 VAL A C 1
ATOM 849 O O . VAL A 1 108 ? -2.741 -0.695 -14.236 1.00 71.81 108 VAL A O 1
ATOM 852 N N . ASN A 1 109 ? -3.404 -0.624 -16.374 1.00 75.00 109 ASN A N 1
ATOM 853 C CA . ASN A 1 109 ? -4.513 0.282 -16.091 1.00 75.00 109 ASN A CA 1
ATOM 854 C C . ASN A 1 109 ? -5.496 -0.335 -15.080 1.00 75.00 109 ASN A C 1
ATOM 856 O O . ASN A 1 109 ? -5.844 0.294 -14.088 1.00 75.00 109 ASN A O 1
ATOM 860 N N . THR A 1 110 ? -5.877 -1.604 -15.258 1.00 79.19 110 THR A N 1
ATOM 861 C CA . THR A 1 110 ? -6.791 -2.268 -14.312 1.00 79.19 110 THR A CA 1
ATOM 862 C C . THR A 1 110 ? -6.199 -2.433 -12.914 1.00 79.19 110 THR A C 1
ATOM 864 O O . THR A 1 110 ? -6.884 -2.182 -11.926 1.00 79.19 110 THR A O 1
ATOM 867 N N . LEU A 1 111 ? -4.926 -2.824 -12.815 1.00 80.31 111 LEU A N 1
ATOM 868 C CA . LEU A 1 111 ? -4.280 -3.070 -11.528 1.00 80.31 111 LEU A CA 1
ATOM 869 C C . LEU A 1 111 ? -3.924 -1.766 -10.817 1.00 80.31 111 LEU A C 1
ATOM 871 O O . LEU A 1 111 ? -4.047 -1.693 -9.603 1.00 80.31 111 LEU A O 1
ATOM 875 N N . GLN A 1 112 ? -3.568 -0.719 -11.560 1.00 80.44 112 GLN A N 1
ATOM 876 C CA . GLN A 1 112 ? -3.315 0.607 -11.010 1.00 80.44 112 GLN A CA 1
ATOM 877 C C . GLN A 1 112 ? -4.597 1.248 -10.468 1.00 80.44 112 GLN A C 1
ATOM 879 O O . GLN A 1 112 ? -4.564 1.859 -9.402 1.00 80.44 112 GLN A O 1
ATOM 884 N N . MET A 1 113 ? -5.732 1.077 -11.154 1.00 83.19 113 MET A N 1
ATOM 885 C CA . MET A 1 113 ? -7.031 1.523 -10.636 1.00 83.19 113 MET A CA 1
ATOM 886 C C . MET A 1 113 ? -7.415 0.755 -9.366 1.00 83.19 113 MET A C 1
ATOM 888 O O . MET A 1 113 ? -7.809 1.374 -8.382 1.00 83.19 113 MET A O 1
ATOM 892 N N . ALA A 1 114 ? -7.220 -0.567 -9.345 1.00 85.69 114 ALA A N 1
ATOM 893 C CA . ALA A 1 114 ? -7.467 -1.377 -8.153 1.00 85.69 114 ALA A CA 1
ATOM 894 C C . ALA A 1 114 ? -6.562 -0.980 -6.969 1.00 85.69 114 ALA A C 1
ATOM 896 O O . ALA A 1 114 ? -7.038 -0.890 -5.838 1.00 85.69 114 ALA A O 1
ATOM 897 N N . ASP A 1 115 ? -5.277 -0.706 -7.218 1.00 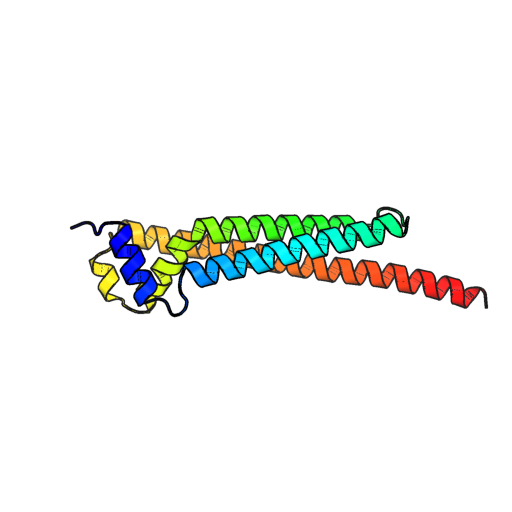85.31 115 ASP A N 1
ATOM 898 C CA . ASP A 1 115 ? -4.327 -0.252 -6.193 1.00 85.31 115 ASP A CA 1
ATOM 899 C C . ASP A 1 115 ? -4.742 1.111 -5.613 1.00 85.31 115 ASP A C 1
ATOM 901 O O . ASP A 1 115 ? -4.791 1.304 -4.397 1.00 85.31 115 ASP A O 1
ATOM 905 N N . LEU A 1 116 ? -5.155 2.042 -6.482 1.00 86.75 116 LEU A N 1
ATOM 906 C CA . LEU A 1 116 ? -5.711 3.329 -6.068 1.00 86.75 116 LEU A CA 1
ATOM 907 C C . LEU A 1 116 ? -6.951 3.140 -5.189 1.00 86.75 116 LEU A C 1
ATOM 909 O O . LEU A 1 116 ? -7.020 3.723 -4.108 1.00 86.75 116 LEU A O 1
ATOM 913 N N . GLU A 1 117 ? -7.914 2.321 -5.609 1.00 88.38 117 GLU A N 1
ATOM 914 C CA . GLU A 1 117 ? -9.129 2.044 -4.835 1.00 88.38 117 GLU A CA 1
ATOM 915 C C . GLU A 1 117 ? -8.820 1.431 -3.462 1.00 88.38 117 GLU A C 1
ATOM 917 O O . GLU A 1 117 ? -9.394 1.858 -2.457 1.00 88.38 117 GLU A O 1
ATOM 922 N N . LEU A 1 118 ? -7.870 0.493 -3.389 1.00 86.75 118 LEU A N 1
ATOM 923 C CA . LEU A 1 118 ? -7.390 -0.091 -2.132 1.00 86.75 118 LEU A CA 1
ATOM 924 C C . LEU A 1 118 ? -6.762 0.966 -1.215 1.00 86.75 118 LEU A C 1
ATOM 926 O O . LEU A 1 118 ? -7.043 0.987 -0.012 1.00 86.75 118 LEU A O 1
ATOM 930 N N . LEU A 1 119 ? -5.957 1.874 -1.770 1.00 86.12 119 LEU A N 1
ATOM 931 C CA . LEU A 1 119 ? -5.327 2.962 -1.023 1.00 86.12 119 LEU A CA 1
ATOM 932 C C . LEU A 1 119 ? -6.364 3.965 -0.491 1.00 86.12 119 LEU A C 1
ATOM 934 O O . LEU A 1 119 ? -6.285 4.412 0.661 1.00 86.12 119 LEU A O 1
ATOM 938 N N . TRP A 1 120 ? -7.373 4.290 -1.301 1.00 88.75 120 TRP A N 1
ATOM 939 C CA . TRP A 1 120 ? -8.510 5.110 -0.886 1.00 88.75 120 TRP A CA 1
ATOM 940 C C . TRP A 1 120 ? -9.308 4.427 0.223 1.00 88.75 120 TRP A C 1
ATOM 942 O O . TRP A 1 120 ? -9.569 5.052 1.254 1.00 88.75 120 TRP A O 1
ATOM 952 N N . ALA A 1 121 ? -9.643 3.144 0.063 1.00 87.50 121 ALA A N 1
ATOM 953 C CA . ALA A 1 121 ? -10.358 2.363 1.067 1.00 87.50 121 ALA A CA 1
ATOM 954 C C . ALA A 1 121 ? -9.593 2.315 2.399 1.00 87.50 121 ALA A C 1
ATOM 956 O O . ALA A 1 121 ? -10.183 2.565 3.453 1.00 87.50 121 ALA A O 1
ATOM 957 N N . ALA A 1 122 ? -8.274 2.095 2.359 1.00 86.69 122 ALA A N 1
ATOM 958 C CA . ALA A 1 122 ? -7.414 2.139 3.540 1.00 86.69 122 ALA A CA 1
ATOM 959 C C . ALA A 1 122 ? -7.437 3.526 4.210 1.00 86.69 122 ALA A C 1
ATOM 961 O O . ALA A 1 122 ? -7.616 3.636 5.425 1.00 86.69 122 ALA A O 1
ATOM 962 N N . THR A 1 123 ? -7.339 4.601 3.420 1.00 85.81 123 THR A N 1
ATOM 963 C CA . THR A 1 123 ? -7.364 5.984 3.924 1.00 85.81 123 THR A CA 1
ATOM 964 C C . THR A 1 123 ? -8.700 6.324 4.587 1.00 85.81 123 THR A C 1
ATOM 966 O O . THR A 1 123 ? -8.731 6.919 5.669 1.00 85.81 123 THR A O 1
ATOM 969 N N . PHE A 1 124 ? -9.820 5.941 3.970 1.00 84.19 124 PHE A N 1
ATOM 970 C CA . PHE A 1 124 ? -11.144 6.144 4.551 1.00 84.19 124 PHE A CA 1
ATOM 971 C C . PHE A 1 124 ? -11.331 5.320 5.823 1.00 84.19 124 PHE A C 1
ATOM 973 O O . PHE A 1 124 ? -11.803 5.868 6.818 1.00 84.19 124 PHE A O 1
ATOM 980 N N . ALA A 1 125 ? -10.908 4.054 5.841 1.00 84.44 125 ALA A N 1
ATOM 981 C CA . ALA A 1 125 ? -10.999 3.201 7.024 1.00 84.44 125 ALA A CA 1
ATOM 982 C C . ALA A 1 125 ? -10.273 3.816 8.234 1.00 84.44 125 ALA A C 1
ATOM 984 O O . ALA A 1 125 ? -10.838 3.887 9.327 1.00 84.44 125 ALA A O 1
ATOM 985 N N . VAL A 1 126 ? -9.070 4.367 8.027 1.00 80.88 126 VAL A N 1
ATOM 986 C CA . VAL A 1 126 ? -8.316 5.073 9.077 1.00 80.88 126 VAL A CA 1
ATOM 987 C C . VAL A 1 126 ? -9.055 6.328 9.557 1.00 80.88 126 VAL A C 1
ATOM 989 O O . VAL A 1 126 ? -9.166 6.552 10.763 1.00 80.88 126 VAL A O 1
ATOM 992 N N . LYS A 1 127 ? -9.620 7.134 8.649 1.00 83.19 127 LYS A N 1
ATOM 993 C CA . LYS A 1 127 ? -10.421 8.319 9.020 1.00 83.19 127 LYS A CA 1
ATOM 994 C C . LYS A 1 127 ? -11.657 7.945 9.840 1.00 83.19 127 LYS A C 1
ATOM 996 O O . LYS A 1 127 ? -11.925 8.573 10.865 1.00 83.19 127 LYS A O 1
ATOM 1001 N N . PHE A 1 128 ? -12.390 6.916 9.419 1.00 79.94 128 PHE A N 1
ATOM 1002 C CA . PHE A 1 128 ? -13.566 6.428 10.139 1.00 79.94 128 PHE A CA 1
ATOM 1003 C C . PHE A 1 128 ? -13.205 5.872 11.515 1.00 79.94 128 PHE A C 1
ATOM 1005 O O . PHE A 1 128 ? -13.929 6.125 12.476 1.00 79.94 128 PHE A O 1
ATOM 1012 N N . SER A 1 129 ? -12.062 5.198 11.632 1.00 79.94 129 SER A N 1
ATOM 1013 C CA . SER A 1 129 ? -11.502 4.788 12.918 1.00 79.94 129 SER A CA 1
ATOM 1014 C C . SER A 1 129 ? -11.265 5.995 13.845 1.00 79.94 129 SER A C 1
ATOM 1016 O O . SER A 1 129 ? -11.769 6.043 14.968 1.00 79.94 129 SER A O 1
ATOM 1018 N N . PHE A 1 130 ? -10.591 7.051 13.374 1.00 75.56 130 PHE A N 1
ATOM 1019 C CA . PHE A 1 130 ? -10.432 8.278 14.169 1.00 75.56 130 PHE A CA 1
ATOM 1020 C C . PHE A 1 130 ? -11.771 8.896 14.592 1.00 75.56 130 PHE A C 1
ATOM 1022 O O . PHE A 1 130 ? -11.926 9.288 15.749 1.00 75.56 130 PHE A O 1
ATOM 1029 N N . LEU A 1 131 ? -12.762 8.946 13.699 1.00 80.75 131 LEU A N 1
ATOM 1030 C CA . LEU A 1 131 ? -14.083 9.480 14.029 1.00 80.75 131 LEU A CA 1
ATOM 1031 C C . LEU A 1 131 ? -14.810 8.624 15.081 1.00 80.75 131 LEU A C 1
ATOM 1033 O O . LEU A 1 131 ? -15.424 9.165 16.003 1.00 80.75 131 LEU A O 1
ATOM 1037 N N . ALA A 1 132 ? -14.717 7.296 14.981 1.00 76.75 132 ALA A N 1
ATOM 1038 C CA . ALA A 1 132 ? -15.281 6.373 15.962 1.00 76.75 132 ALA A CA 1
ATOM 1039 C C . ALA A 1 132 ? -14.633 6.549 17.345 1.00 76.75 132 ALA A C 1
ATOM 1041 O O . ALA A 1 132 ? -15.335 6.537 18.362 1.00 76.75 132 ALA A O 1
ATOM 1042 N N . PHE A 1 133 ? -13.319 6.782 17.380 1.00 71.50 133 PHE A N 1
ATOM 1043 C CA . PHE A 1 133 ? -12.587 7.119 18.597 1.00 71.50 133 PHE A CA 1
ATOM 1044 C C . PHE A 1 133 ? -13.076 8.439 19.216 1.00 71.50 133 PHE A C 1
ATOM 1046 O O . PHE A 1 133 ? -13.417 8.474 20.402 1.00 71.50 133 PHE A O 1
ATOM 1053 N N . PHE A 1 134 ? -13.198 9.508 18.422 1.00 78.00 134 PHE A N 1
ATOM 1054 C CA . PHE A 1 134 ? -13.714 10.793 18.908 1.00 78.00 134 PHE A CA 1
ATOM 1055 C C . PHE A 1 134 ? -15.153 10.697 19.406 1.00 78.00 134 PHE A C 1
ATOM 1057 O O . PHE A 1 134 ? -15.476 11.261 20.449 1.00 78.00 134 PHE A O 1
ATOM 1064 N N . ARG A 1 135 ? -16.015 9.937 18.723 1.00 75.38 135 ARG A N 1
ATOM 1065 C CA . ARG A 1 135 ? -17.399 9.725 19.166 1.00 75.38 135 ARG A CA 1
ATOM 1066 C C . ARG A 1 135 ? -17.457 9.092 20.559 1.00 75.38 135 ARG A C 1
ATOM 1068 O O . ARG A 1 135 ? -18.246 9.531 21.392 1.00 75.38 135 ARG A O 1
ATOM 1075 N N . GLN A 1 136 ? -16.611 8.098 20.831 1.00 71.62 136 GLN A N 1
ATOM 1076 C CA . GLN A 1 136 ? -16.513 7.478 22.160 1.00 71.62 136 GLN A CA 1
ATOM 1077 C C . GLN A 1 136 ? -15.957 8.444 23.210 1.00 71.62 136 GLN A C 1
ATOM 1079 O O . GLN A 1 136 ? -16.402 8.432 24.360 1.00 71.62 136 GLN A O 1
ATOM 1084 N N . LEU A 1 137 ? -14.994 9.284 22.826 1.00 75.56 137 LEU A N 1
ATOM 1085 C CA . LEU A 1 137 ? -14.424 10.295 23.709 1.00 75.56 137 LEU A CA 1
ATOM 1086 C C . LEU A 1 137 ? -15.468 11.346 24.108 1.00 75.56 137 LEU A C 1
ATOM 1088 O O . LEU A 1 137 ? -15.657 11.576 25.299 1.00 75.56 137 LEU A O 1
ATOM 1092 N N . ILE A 1 138 ? -16.201 11.902 23.140 1.00 80.00 138 ILE A N 1
ATOM 1093 C CA . ILE A 1 138 ? -17.254 12.901 23.376 1.00 80.00 138 ILE A CA 1
ATOM 1094 C C . ILE A 1 138 ? -18.346 12.329 24.287 1.00 80.00 138 ILE A C 1
ATOM 1096 O O . ILE A 1 138 ? -18.693 12.953 25.282 1.00 80.00 138 ILE A O 1
ATOM 1100 N N . GLN A 1 139 ? -18.822 11.105 24.027 1.00 76.75 139 GLN A N 1
ATOM 1101 C CA . GLN A 1 139 ? -19.812 10.446 24.893 1.00 76.75 139 GLN A CA 1
ATOM 1102 C C . GLN A 1 139 ? -19.312 10.218 26.328 1.00 76.75 139 GLN A C 1
ATOM 1104 O O . GLN A 1 139 ? -20.106 10.206 27.267 1.00 76.75 139 GLN A O 1
ATOM 1109 N N . SER A 1 140 ? -18.007 10.001 26.510 1.00 72.75 140 SER A N 1
ATOM 1110 C CA . SER A 1 140 ? -17.416 9.837 27.843 1.00 72.75 140 SER A CA 1
ATOM 1111 C C . SER A 1 140 ? -17.333 11.172 28.587 1.00 72.75 140 SER A C 1
ATOM 1113 O O . SER A 1 140 ? -17.608 11.214 29.781 1.00 72.75 140 SER A O 1
ATOM 1115 N N . VAL A 1 141 ? -16.987 12.256 27.885 1.00 79.25 141 VAL A N 1
ATOM 1116 C CA . VAL A 1 141 ? -16.916 13.614 28.451 1.00 79.25 141 VAL A CA 1
ATOM 1117 C C . VAL A 1 141 ? -18.307 14.135 28.819 1.00 79.25 141 VAL A C 1
ATOM 1119 O O . VAL A 1 141 ? -18.486 14.666 29.910 1.00 79.25 141 VAL A O 1
ATOM 1122 N N . ASP A 1 142 ? -19.308 13.910 27.969 1.00 74.56 142 ASP A N 1
ATOM 1123 C CA . ASP A 1 142 ? -20.692 14.340 28.208 1.00 74.56 142 ASP A CA 1
ATOM 1124 C C . ASP A 1 142 ? -21.307 13.659 29.448 1.00 74.56 142 ASP A C 1
ATOM 1126 O O . ASP A 1 142 ? -21.990 14.282 30.261 1.00 74.56 142 ASP A O 1
ATOM 1130 N N . LYS A 1 143 ? -20.968 12.381 29.683 1.00 66.00 143 LYS A N 1
ATOM 1131 C CA . LYS A 1 143 ? -21.333 11.679 30.926 1.00 66.00 143 LYS A CA 1
ATOM 1132 C C . LYS A 1 143 ? -20.699 12.296 32.171 1.00 66.00 143 LYS A C 1
ATOM 1134 O O . LYS A 1 143 ? -21.346 12.297 33.209 1.00 66.00 143 LYS A O 1
ATOM 1139 N N . ILE A 1 144 ? -19.468 12.800 32.084 1.00 72.62 144 ILE A N 1
ATOM 1140 C CA . ILE A 1 144 ? -18.789 13.452 33.214 1.00 72.62 144 ILE A CA 1
ATOM 1141 C C . ILE A 1 144 ? -19.426 14.818 33.495 1.00 72.62 144 ILE A C 1
ATOM 1143 O O . ILE A 1 144 ? -19.683 15.135 34.651 1.00 72.62 144 ILE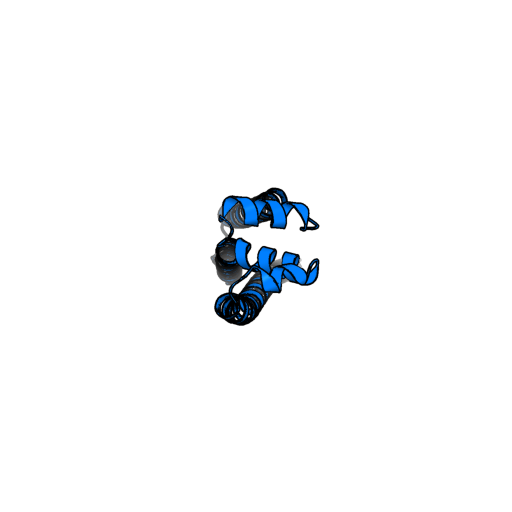 A O 1
ATOM 1147 N N . HIS A 1 145 ? -19.751 15.587 32.451 1.00 69.38 145 HIS A N 1
ATOM 1148 C CA . HIS A 1 145 ? -20.401 16.892 32.600 1.00 69.38 145 HIS A CA 1
ATOM 1149 C C . HIS A 1 145 ? -21.803 16.795 33.219 1.00 69.38 145 HIS A C 1
ATOM 1151 O O . HIS A 1 145 ? -22.246 17.718 33.879 1.00 69.38 145 HIS A O 1
ATOM 1157 N N . ARG A 1 146 ? -22.520 15.677 33.049 1.00 65.75 146 ARG A N 1
ATOM 1158 C CA . ARG A 1 146 ? -23.852 15.490 33.652 1.00 65.75 146 ARG A CA 1
ATOM 1159 C C . ARG A 1 146 ? -23.823 15.204 35.165 1.00 65.75 146 ARG A C 1
ATOM 1161 O O . ARG A 1 146 ? -24.880 15.169 35.785 1.00 65.75 146 ARG A O 1
ATOM 1168 N N . TYR A 1 147 ? -22.647 14.927 35.729 1.00 59.94 147 TYR A N 1
ATOM 1169 C CA . TYR A 1 147 ? -22.461 14.565 37.141 1.00 59.94 147 TYR A CA 1
ATOM 1170 C C . TYR A 1 147 ? -21.860 15.709 37.979 1.00 59.94 147 TYR A C 1
ATOM 1172 O O . TYR A 1 147 ? -21.800 15.575 39.200 1.00 59.94 147 TYR A O 1
ATOM 1180 N N . TYR A 1 148 ? -21.429 16.799 37.336 1.00 49.06 148 TYR A N 1
ATOM 1181 C CA . TYR A 1 148 ? -20.956 18.041 37.956 1.00 49.06 148 TYR A CA 1
ATOM 1182 C C . TYR A 1 148 ? -21.981 19.155 37.736 1.00 49.06 148 TYR A C 1
ATOM 1184 O O . TYR A 1 148 ? -22.119 19.996 38.649 1.00 49.06 148 TYR A O 1
#